Protein AF-A0A1Q5PDJ4-F1 (afdb_monomer_lite)

Secondary structure (DSSP, 8-state):
-PBPPHHHHHHHHHHHHHHT-STTHHHHHHHHTTTS-S-GGG-BHHHHHHHHHHHHHHHHHTT-STHHHHHHHHHHHHHHHHHTTSS-----HHHHHHHHHHHHHHHHHHSSS-S-GGG--TTTHHHHHHHHHHHHHHHHHHHHHHHHHHHHHHTT---------

Organism: NCBI:txid1797110

pLDDT: mean 82.39, std 14.45, range [41.53, 97.94]

Sequence (165 aa):
MKKRTDTQNKKLHLLLNKAGLAAEKPDLVAFYTNGRTSSSRDMYFHEAQKLIVYLESITSNSASTPTDRADTMRKKVIAICYELGWIEPTDSPEERKINMAVIDGFLKKRGYIKKPLNEFTVRELPRLISQFEQILEHSKQTAGSKAVNSLLAELNIPVEPLKRK

Structure (mmCIF, N/CA/C/O backbone):
data_AF-A0A1Q5PDJ4-F1
#
_entry.id   AF-A0A1Q5PDJ4-F1
#
loop_
_atom_site.group_PDB
_atom_site.id
_atom_site.type_symbol
_atom_site.label_atom_id
_atom_site.label_alt_id
_atom_site.label_comp_id
_atom_site.label_asym_id
_atom_site.label_entity_id
_atom_site.label_seq_id
_atom_site.pdbx_PDB_ins_code
_atom_site.Cartn_x
_atom_site.Cartn_y
_atom_site.Cartn_z
_atom_site.occupancy
_atom_site.B_iso_or_equiv
_atom_site.auth_seq_id
_atom_site.auth_comp_id
_atom_site.auth_asym_id
_atom_site.auth_atom_id
_atom_site.pdbx_PDB_model_num
ATOM 1 N N . MET A 1 1 ? 21.200 -5.070 -35.296 1.00 77.25 1 MET A N 1
ATOM 2 C CA . MET A 1 1 ? 20.354 -5.704 -34.252 1.00 77.25 1 MET A CA 1
ATOM 3 C C . MET A 1 1 ? 19.271 -4.734 -33.792 1.00 77.25 1 MET A C 1
ATOM 5 O O . MET A 1 1 ? 19.546 -3.544 -33.687 1.00 77.25 1 MET A O 1
ATOM 9 N N . LYS A 1 2 ? 18.051 -5.222 -33.524 1.00 92.25 2 LYS A N 1
ATOM 10 C CA . LYS A 1 2 ? 16.922 -4.393 -33.062 1.00 92.25 2 LYS A CA 1
ATOM 11 C C . LYS A 1 2 ? 17.237 -3.775 -31.693 1.00 92.25 2 LYS A C 1
ATOM 13 O O . LYS A 1 2 ? 17.578 -4.509 -30.766 1.00 92.25 2 LYS A O 1
ATOM 18 N N . LYS A 1 3 ? 17.132 -2.448 -31.564 1.00 95.56 3 LYS A N 1
ATOM 19 C CA . LYS A 1 3 ? 17.275 -1.729 -30.285 1.00 95.56 3 LYS A CA 1
ATOM 20 C C . LYS A 1 3 ? 16.116 -2.069 -29.339 1.00 95.56 3 LYS A C 1
ATOM 22 O O . LYS A 1 3 ? 15.042 -2.486 -29.775 1.00 95.56 3 LYS A O 1
ATOM 27 N N . ARG A 1 4 ? 16.353 -1.925 -28.037 1.00 95.50 4 ARG A N 1
ATOM 28 C CA . ARG A 1 4 ? 15.331 -2.078 -26.996 1.00 95.50 4 ARG A CA 1
ATOM 29 C C . ARG A 1 4 ? 14.170 -1.090 -27.200 1.00 95.50 4 ARG A C 1
ATOM 31 O O . ARG A 1 4 ? 14.383 0.033 -27.642 1.00 95.50 4 ARG A O 1
ATOM 38 N N . THR A 1 5 ? 12.957 -1.502 -26.840 1.00 97.12 5 THR A N 1
ATOM 39 C CA . THR A 1 5 ? 11.748 -0.653 -26.885 1.00 97.12 5 THR A CA 1
ATOM 40 C C . THR A 1 5 ? 11.555 0.193 -25.620 1.00 97.12 5 THR A C 1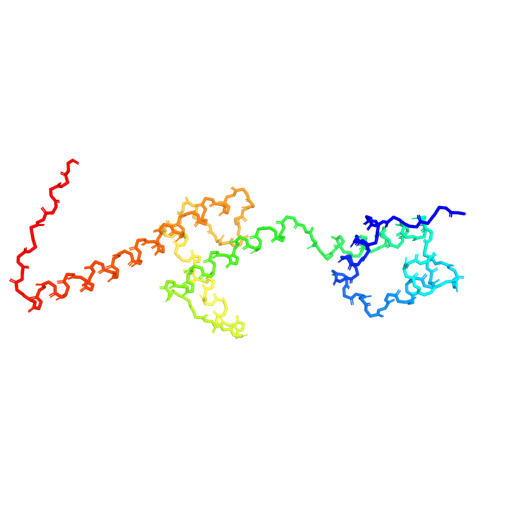
ATOM 42 O O . THR A 1 5 ? 12.065 -0.144 -24.549 1.00 97.12 5 THR A O 1
ATOM 45 N N . ASP A 1 6 ? 10.735 1.243 -25.701 1.00 94.88 6 ASP A N 1
ATOM 46 C CA . ASP A 1 6 ? 10.353 2.049 -24.531 1.00 94.88 6 ASP A CA 1
ATOM 47 C C . ASP A 1 6 ? 9.592 1.242 -23.477 1.00 94.88 6 ASP A C 1
ATOM 49 O O . ASP A 1 6 ? 9.770 1.449 -22.276 1.00 94.88 6 ASP A O 1
ATOM 53 N N . THR A 1 7 ? 8.787 0.269 -23.904 1.00 94.19 7 THR A N 1
ATOM 54 C CA . THR A 1 7 ? 8.096 -0.651 -22.993 1.00 94.19 7 THR A CA 1
ATOM 55 C C . THR A 1 7 ? 9.094 -1.475 -22.183 1.00 94.19 7 THR A C 1
ATOM 57 O O . THR A 1 7 ? 8.977 -1.557 -20.960 1.00 94.19 7 THR A O 1
ATOM 60 N N . GLN A 1 8 ? 10.123 -2.028 -22.836 1.00 95.94 8 GLN A N 1
ATOM 61 C CA . GLN A 1 8 ? 11.208 -2.725 -22.140 1.00 95.94 8 GLN A CA 1
ATOM 62 C C . GLN A 1 8 ? 11.986 -1.779 -21.218 1.00 95.94 8 GLN A C 1
ATOM 64 O O . GLN A 1 8 ? 12.368 -2.187 -20.126 1.00 95.94 8 GLN A O 1
ATOM 69 N N . ASN A 1 9 ? 12.181 -0.512 -21.608 1.00 95.88 9 ASN A N 1
ATOM 70 C CA . ASN A 1 9 ? 12.826 0.485 -20.751 1.00 95.88 9 ASN A CA 1
ATOM 71 C C . ASN A 1 9 ? 12.069 0.720 -19.448 1.00 95.88 9 ASN A C 1
ATOM 73 O O . ASN A 1 9 ? 12.641 0.587 -18.366 1.00 95.88 9 ASN A O 1
ATOM 77 N N . LYS A 1 10 ? 10.775 1.030 -19.557 1.00 95.25 10 LYS A N 1
ATOM 78 C CA . L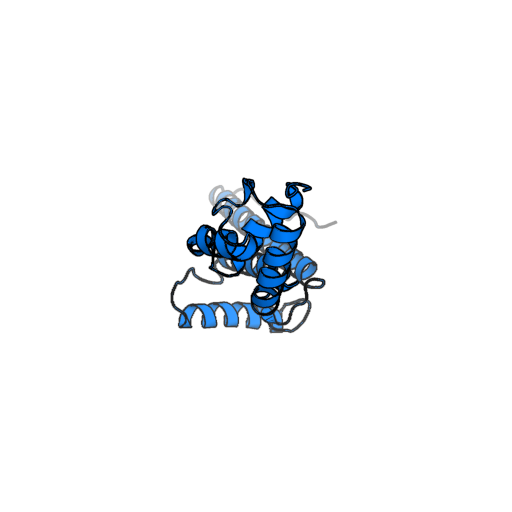YS A 1 10 ? 9.907 1.275 -18.402 1.00 95.25 10 LYS A CA 1
ATOM 79 C C . LYS A 1 10 ? 9.880 0.060 -17.476 1.00 95.25 10 LYS A C 1
ATOM 81 O O . LYS A 1 10 ? 10.056 0.206 -16.269 1.00 95.25 10 LYS A O 1
ATOM 86 N N . LYS A 1 11 ? 9.727 -1.139 -18.046 1.00 94.06 11 LYS A N 1
ATOM 87 C CA . LYS A 1 11 ? 9.682 -2.394 -17.287 1.00 94.06 11 LYS A CA 1
ATOM 88 C C . LYS A 1 11 ? 10.998 -2.685 -16.561 1.00 94.06 11 LYS A C 1
ATOM 90 O O . LYS A 1 11 ? 10.975 -3.014 -15.383 1.00 94.06 11 LYS A O 1
ATOM 95 N N . LEU A 1 12 ? 12.132 -2.506 -17.233 1.00 94.88 12 LEU A N 1
ATOM 96 C CA . LEU A 1 12 ? 13.460 -2.707 -16.653 1.00 94.88 12 LEU A CA 1
ATOM 97 C C . LEU A 1 12 ? 13.697 -1.782 -15.449 1.00 94.88 12 LEU A C 1
ATOM 99 O O . LEU A 1 12 ? 14.093 -2.260 -14.392 1.00 94.88 12 LEU A O 1
ATOM 103 N N . HIS A 1 13 ? 13.391 -0.485 -15.567 1.00 94.12 13 HIS A N 1
ATOM 104 C CA . HIS A 1 13 ? 13.543 0.457 -14.449 1.00 94.12 13 HIS A CA 1
ATOM 105 C C . HIS A 1 13 ? 12.606 0.145 -13.277 1.00 94.12 13 HIS A C 1
ATOM 107 O O . HIS A 1 13 ? 13.029 0.205 -12.124 1.00 94.12 13 HIS A O 1
ATOM 113 N N . LEU A 1 14 ? 11.358 -0.235 -13.562 1.00 92.00 14 LEU A N 1
ATOM 114 C CA . LEU A 1 14 ? 10.412 -0.672 -12.536 1.00 92.00 14 LEU A CA 1
ATOM 115 C C . LEU A 1 14 ? 10.949 -1.881 -11.755 1.00 92.00 14 LEU A C 1
ATOM 117 O O . LEU A 1 14 ? 10.909 -1.884 -10.527 1.00 92.00 14 LEU A O 1
ATOM 121 N N . LEU A 1 15 ? 11.450 -2.898 -12.461 1.00 92.25 15 LEU A N 1
ATOM 122 C CA . LEU A 1 15 ? 11.936 -4.128 -11.841 1.00 92.25 15 LEU A CA 1
ATOM 123 C C . LEU A 1 15 ? 13.254 -3.930 -11.081 1.00 92.25 15 LEU A C 1
ATOM 125 O O . LEU A 1 15 ? 13.421 -4.522 -10.022 1.00 92.25 15 LEU A O 1
ATOM 129 N N . LEU A 1 16 ? 14.154 -3.063 -11.557 1.00 92.62 16 LEU A N 1
ATOM 130 C CA . LEU A 1 16 ? 15.379 -2.712 -10.825 1.00 92.62 16 LEU A CA 1
ATOM 131 C C . LEU A 1 16 ? 15.074 -2.065 -9.473 1.00 92.62 16 LEU A C 1
ATOM 133 O O . LEU A 1 16 ? 15.677 -2.437 -8.471 1.00 92.62 16 LEU A O 1
ATOM 137 N N . ASN A 1 17 ? 14.115 -1.135 -9.438 1.00 89.94 17 ASN A N 1
ATOM 138 C CA . ASN A 1 17 ? 13.680 -0.515 -8.185 1.00 89.94 17 ASN A CA 1
ATOM 139 C C . ASN A 1 17 ? 13.060 -1.552 -7.240 1.00 89.94 17 ASN A C 1
ATOM 141 O O . ASN A 1 17 ? 13.372 -1.565 -6.055 1.00 89.94 17 ASN A O 1
ATOM 145 N N . LYS A 1 18 ? 12.233 -2.459 -7.771 1.00 84.19 18 LYS A N 1
ATOM 146 C CA . LYS A 1 18 ? 11.608 -3.540 -6.990 1.00 84.19 18 LYS A CA 1
ATOM 147 C C . LYS A 1 18 ? 12.610 -4.553 -6.445 1.00 84.19 18 LYS A C 1
ATOM 149 O O . LYS A 1 18 ? 12.410 -5.079 -5.358 1.00 84.19 18 LYS A O 1
ATOM 154 N N . ALA A 1 19 ? 13.679 -4.818 -7.187 1.00 85.25 19 ALA A N 1
ATOM 155 C CA . ALA A 1 19 ? 14.753 -5.707 -6.764 1.00 85.25 19 ALA A CA 1
ATOM 156 C C . ALA A 1 19 ? 15.753 -5.041 -5.800 1.00 85.25 19 ALA A C 1
ATOM 158 O O . ALA A 1 19 ? 16.612 -5.733 -5.269 1.00 85.25 19 ALA A O 1
ATOM 159 N N . GLY A 1 20 ? 15.694 -3.717 -5.604 1.00 86.06 20 GLY A N 1
ATOM 160 C CA . GLY A 1 20 ? 16.716 -2.976 -4.855 1.00 86.06 20 GLY A CA 1
ATOM 161 C C . GLY A 1 20 ? 18.054 -2.823 -5.596 1.00 86.06 20 GLY A C 1
ATOM 162 O O . GLY A 1 20 ? 19.026 -2.374 -5.006 1.00 86.06 20 GLY A O 1
ATOM 163 N N . LEU A 1 21 ? 18.107 -3.141 -6.896 1.00 90.81 21 LEU A N 1
ATOM 164 C CA . LEU A 1 21 ? 19.337 -3.188 -7.707 1.00 90.81 21 LEU A CA 1
ATOM 165 C C . LEU A 1 21 ? 19.519 -1.949 -8.600 1.00 90.81 21 LEU A C 1
ATOM 167 O O . LEU A 1 21 ? 20.220 -1.984 -9.611 1.00 90.81 21 LEU A O 1
ATOM 171 N N . ALA A 1 22 ? 18.863 -0.833 -8.274 1.00 89.50 22 ALA A N 1
ATOM 172 C CA . ALA A 1 22 ? 18.925 0.380 -9.091 1.00 89.50 22 ALA A CA 1
ATOM 173 C C . ALA A 1 22 ? 20.356 0.943 -9.215 1.00 89.50 22 ALA A C 1
ATOM 175 O O . ALA A 1 22 ? 20.716 1.448 -10.283 1.00 89.50 22 ALA A O 1
ATOM 176 N N . ALA A 1 23 ? 21.163 0.820 -8.155 1.00 91.31 23 ALA A N 1
ATOM 177 C CA . ALA A 1 23 ? 22.564 1.241 -8.132 1.00 91.31 23 ALA A CA 1
ATOM 178 C C . ALA A 1 23 ? 23.462 0.348 -9.009 1.00 91.31 23 ALA A C 1
ATOM 180 O O . ALA A 1 23 ? 24.310 0.859 -9.732 1.00 91.31 23 ALA A O 1
ATOM 181 N N . GLU A 1 24 ? 23.202 -0.962 -9.032 1.00 92.50 24 GLU A N 1
ATOM 182 C CA . GLU A 1 24 ? 23.963 -1.978 -9.785 1.00 92.50 24 GLU A CA 1
ATOM 183 C C . GLU A 1 24 ? 23.566 -2.063 -11.270 1.00 92.50 24 GLU A C 1
ATOM 185 O O . GLU A 1 24 ? 24.068 -2.890 -12.035 1.00 92.50 24 GLU A O 1
ATOM 190 N N . LYS A 1 25 ? 22.649 -1.196 -11.723 1.00 95.56 25 LYS A N 1
ATOM 191 C CA . LYS A 1 25 ? 22.184 -1.155 -13.116 1.00 95.56 25 LYS A CA 1
ATOM 192 C C . LYS A 1 25 ? 23.336 -1.139 -14.135 1.00 95.56 25 LYS A C 1
ATOM 194 O O . LYS A 1 25 ? 23.227 -1.898 -15.098 1.00 95.56 25 LYS A O 1
ATOM 199 N N . PRO A 1 26 ? 24.379 -0.288 -14.018 1.00 96.31 26 PRO A N 1
ATOM 200 C CA . PRO A 1 26 ? 25.446 -0.237 -15.018 1.00 96.31 26 PRO A CA 1
ATOM 201 C C . PRO A 1 26 ? 26.156 -1.584 -15.194 1.00 96.31 26 PRO A C 1
ATOM 203 O O . PRO A 1 26 ? 26.395 -1.993 -16.331 1.00 96.31 26 PRO A O 1
ATOM 206 N N . ASP A 1 27 ? 26.400 -2.294 -14.093 1.00 96.19 27 ASP A N 1
ATOM 207 C CA . ASP A 1 27 ? 27.100 -3.580 -14.076 1.00 96.19 27 ASP A CA 1
ATOM 208 C C . ASP A 1 27 ? 26.235 -4.694 -14.666 1.00 96.19 27 ASP A C 1
ATOM 210 O O . ASP A 1 27 ? 26.688 -5.470 -15.508 1.00 96.19 27 ASP A O 1
ATOM 214 N N . LEU A 1 28 ? 24.944 -4.715 -14.321 1.00 95.62 28 LEU A N 1
ATOM 215 C CA . LEU A 1 28 ? 23.978 -5.631 -14.929 1.00 95.62 28 LEU A CA 1
ATOM 216 C C . LEU A 1 28 ? 23.862 -5.395 -16.440 1.00 95.62 28 LEU A C 1
ATOM 218 O O . LEU A 1 28 ? 23.844 -6.341 -17.225 1.00 95.62 28 LEU A O 1
ATOM 222 N N . VAL A 1 29 ? 23.805 -4.137 -16.882 1.00 97.38 29 VAL A N 1
ATOM 223 C CA . VAL A 1 29 ? 23.754 -3.823 -18.316 1.00 97.38 29 VAL A CA 1
ATOM 224 C C . VAL A 1 29 ? 25.043 -4.267 -19.012 1.00 97.38 29 VAL A C 1
ATOM 226 O O . VAL A 1 29 ? 24.965 -4.897 -20.069 1.00 97.38 29 VAL A O 1
ATOM 229 N N . ALA A 1 30 ? 26.211 -4.023 -18.417 1.00 97.31 30 ALA A N 1
ATOM 230 C CA . ALA A 1 30 ? 27.476 -4.511 -18.955 1.00 97.31 30 ALA A CA 1
ATOM 231 C C . ALA A 1 30 ? 27.470 -6.041 -19.083 1.00 97.31 30 ALA A C 1
ATOM 233 O O . ALA A 1 30 ? 27.761 -6.559 -20.159 1.00 97.31 30 ALA A O 1
ATOM 234 N N . PHE A 1 31 ? 27.026 -6.766 -18.056 1.00 96.94 31 PHE A N 1
ATOM 235 C CA . PHE A 1 31 ? 26.929 -8.226 -18.082 1.00 96.94 31 PHE A CA 1
ATOM 236 C C . PHE A 1 31 ? 26.029 -8.740 -19.218 1.00 96.94 31 PHE A C 1
ATOM 238 O O . PHE A 1 31 ? 26.460 -9.532 -20.055 1.00 96.94 31 PHE A O 1
ATOM 245 N N . TYR A 1 32 ? 24.795 -8.236 -19.322 1.00 95.88 32 TYR A N 1
ATOM 246 C CA . TYR A 1 32 ? 23.830 -8.698 -20.332 1.00 95.88 32 TYR A CA 1
ATOM 247 C C . TYR A 1 32 ? 24.124 -8.212 -21.759 1.00 95.88 32 TYR A C 1
ATOM 249 O O . TYR A 1 32 ? 23.494 -8.696 -22.703 1.00 95.88 32 TYR A O 1
ATOM 257 N N . THR A 1 33 ? 25.067 -7.281 -21.929 1.00 96.69 33 THR A N 1
ATOM 258 C CA . THR A 1 33 ? 25.564 -6.829 -23.239 1.00 96.69 33 THR A CA 1
ATOM 259 C C . THR A 1 33 ? 26.980 -7.318 -23.553 1.00 96.69 33 THR A C 1
ATOM 261 O O . THR A 1 33 ? 27.573 -6.867 -24.533 1.00 96.69 33 THR A O 1
ATOM 264 N N . ASN A 1 34 ? 27.529 -8.241 -22.750 1.00 94.44 34 ASN A N 1
ATOM 265 C CA . ASN A 1 34 ? 28.903 -8.745 -22.873 1.00 94.44 34 ASN A CA 1
ATOM 266 C C . ASN A 1 34 ? 29.957 -7.618 -22.895 1.00 94.44 34 ASN A C 1
ATOM 268 O O . ASN A 1 34 ? 30.868 -7.613 -23.719 1.00 94.44 34 ASN A O 1
ATOM 272 N N . GLY A 1 35 ? 29.793 -6.618 -22.031 1.00 94.06 35 GLY A N 1
ATOM 273 C CA . GLY A 1 35 ? 30.698 -5.477 -21.883 1.00 94.06 35 GLY A CA 1
ATOM 274 C C . GLY A 1 35 ? 30.533 -4.375 -22.932 1.00 94.06 35 GLY A C 1
ATOM 275 O O . GLY A 1 35 ? 31.219 -3.360 -22.857 1.00 94.06 35 GLY A O 1
ATOM 276 N N . ARG A 1 36 ? 29.615 -4.519 -23.898 1.00 96.12 36 ARG A N 1
ATOM 277 C CA . ARG A 1 36 ? 29.441 -3.550 -24.994 1.00 96.12 36 ARG A CA 1
ATOM 278 C C . ARG A 1 36 ? 28.965 -2.173 -24.520 1.00 96.12 36 ARG A C 1
ATOM 280 O O . ARG A 1 36 ? 29.271 -1.168 -25.156 1.00 96.12 36 ARG A O 1
ATOM 287 N N . THR A 1 37 ? 28.149 -2.109 -23.469 1.00 95.69 37 THR A N 1
ATOM 288 C CA . THR A 1 37 ? 27.649 -0.846 -22.906 1.00 95.69 37 THR A CA 1
ATOM 289 C C . THR A 1 37 ? 27.249 -1.018 -21.444 1.00 95.69 37 THR A C 1
ATOM 291 O O . THR A 1 37 ? 26.857 -2.102 -21.035 1.00 95.69 37 THR A O 1
ATOM 294 N N . SER A 1 38 ? 27.289 0.062 -20.667 1.00 94.94 38 SER A N 1
ATOM 295 C CA . SER A 1 38 ? 26.724 0.155 -19.310 1.00 94.94 38 SER A CA 1
ATOM 296 C C . SER A 1 38 ? 25.408 0.951 -19.272 1.00 94.94 38 SER A C 1
ATOM 298 O O . SER A 1 38 ? 24.783 1.129 -18.223 1.00 94.94 38 SER A O 1
ATOM 300 N N . SER A 1 39 ? 24.950 1.440 -20.430 1.00 95.56 39 SER A N 1
ATOM 301 C CA . SER A 1 39 ? 23.735 2.239 -20.563 1.00 95.56 39 SER A CA 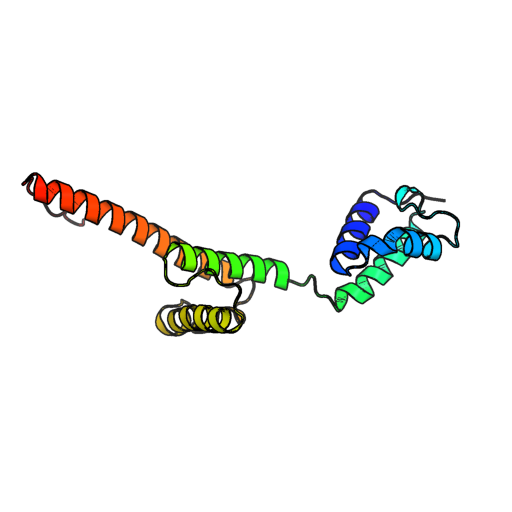1
ATOM 302 C C . SER A 1 39 ? 22.586 1.404 -21.112 1.00 95.56 39 SER A C 1
ATOM 304 O O . SER A 1 39 ? 22.645 0.865 -22.219 1.00 95.56 39 SER A O 1
ATOM 306 N N . SER A 1 40 ? 21.474 1.351 -20.373 1.00 93.81 40 SER A N 1
ATOM 307 C CA . SER A 1 40 ? 20.271 0.622 -20.801 1.00 93.81 40 SER A CA 1
ATOM 308 C C . SER A 1 40 ? 19.680 1.162 -22.114 1.00 93.81 40 SER A C 1
ATOM 310 O O . SER A 1 40 ? 18.984 0.436 -22.827 1.00 93.81 40 SER A O 1
ATOM 312 N N . ARG A 1 41 ? 19.989 2.420 -22.473 1.00 94.62 41 ARG A N 1
ATOM 313 C CA . ARG A 1 41 ? 19.608 3.056 -23.745 1.00 94.62 41 ARG A CA 1
ATOM 314 C C . ARG A 1 41 ? 20.230 2.357 -24.954 1.00 94.62 41 ARG A C 1
ATOM 316 O O . ARG A 1 41 ? 19.608 2.312 -26.014 1.00 94.62 41 ARG A O 1
ATOM 323 N N . ASP A 1 42 ? 21.419 1.785 -24.790 1.00 96.00 42 ASP A N 1
ATOM 324 C CA . ASP A 1 42 ? 22.185 1.198 -25.887 1.00 96.00 42 ASP A CA 1
ATOM 325 C C . ASP A 1 42 ? 22.030 -0.311 -26.030 1.00 96.00 42 ASP A C 1
ATOM 327 O O . ASP A 1 42 ? 22.614 -0.900 -26.947 1.00 96.00 42 ASP A O 1
ATOM 331 N N . MET A 1 43 ? 21.193 -0.924 -25.193 1.00 97.31 43 MET A N 1
ATOM 332 C CA . MET A 1 43 ? 20.848 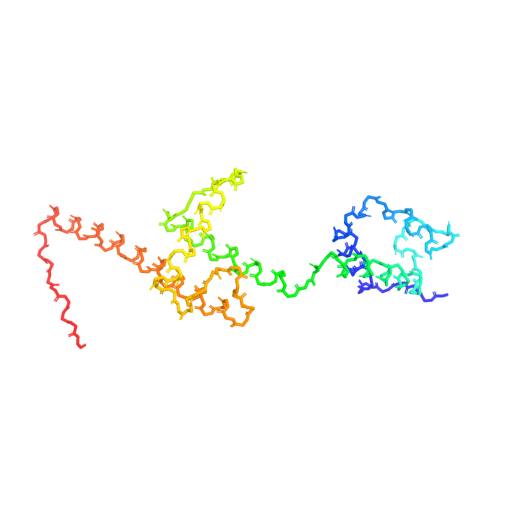-2.338 -25.269 1.00 97.31 43 MET A CA 1
ATOM 333 C C . MET A 1 43 ? 20.041 -2.676 -26.528 1.00 97.31 43 MET A C 1
ATOM 335 O O . MET A 1 43 ? 19.185 -1.918 -27.005 1.00 97.31 43 MET A O 1
ATOM 339 N N . TYR A 1 44 ? 20.277 -3.874 -27.039 1.00 97.94 44 TYR A N 1
ATOM 340 C CA . TYR A 1 44 ? 19.425 -4.530 -28.011 1.00 97.94 44 TYR A CA 1
ATOM 341 C C . TYR A 1 44 ? 18.218 -5.174 -27.329 1.00 97.94 44 TYR A C 1
ATOM 343 O O . TYR A 1 44 ? 18.215 -5.468 -26.134 1.00 97.94 44 TYR A O 1
ATOM 351 N N . PHE A 1 45 ? 17.176 -5.419 -28.120 1.00 97.31 45 PHE A N 1
ATOM 352 C CA . PHE A 1 45 ? 15.910 -5.978 -27.658 1.00 97.31 45 PHE A CA 1
ATOM 353 C C . PHE A 1 45 ? 16.092 -7.276 -26.860 1.00 97.31 45 PHE A C 1
ATOM 355 O O . PHE A 1 45 ? 15.483 -7.439 -25.808 1.00 97.31 45 PHE A O 1
ATOM 362 N N . HIS A 1 46 ? 16.936 -8.188 -27.349 1.00 96.44 46 HIS A N 1
ATOM 363 C CA . HIS A 1 46 ? 17.153 -9.495 -26.732 1.00 96.44 46 HIS A CA 1
ATOM 364 C C . HIS A 1 46 ? 17.974 -9.407 -25.433 1.00 96.44 46 HIS A C 1
ATOM 366 O O . HIS A 1 46 ? 17.672 -10.119 -24.482 1.00 96.44 46 HIS A O 1
ATOM 372 N N . GLU A 1 47 ? 18.963 -8.511 -25.362 1.00 97.44 47 GLU A N 1
ATOM 373 C CA . GLU A 1 47 ? 19.756 -8.257 -24.148 1.00 97.44 47 GLU A CA 1
ATOM 374 C C . GLU A 1 47 ? 18.856 -7.698 -23.039 1.00 97.44 47 GLU A C 1
ATOM 376 O O . GLU A 1 47 ? 18.845 -8.197 -21.916 1.00 97.44 47 GLU A O 1
ATOM 381 N N . ALA A 1 48 ? 18.026 -6.706 -23.382 1.00 96.69 48 ALA A N 1
ATOM 382 C CA . ALA A 1 48 ? 17.064 -6.129 -22.452 1.00 96.69 48 ALA A CA 1
ATOM 383 C C . ALA A 1 48 ? 16.014 -7.153 -22.003 1.00 96.69 48 ALA A C 1
ATOM 385 O O . ALA A 1 48 ? 15.633 -7.160 -20.836 1.00 96.69 48 ALA A O 1
ATOM 386 N N . GLN A 1 49 ? 15.569 -8.035 -22.904 1.00 96.62 49 GLN A N 1
ATOM 387 C CA . GLN A 1 49 ? 14.632 -9.104 -22.567 1.00 96.62 49 GLN A CA 1
ATOM 388 C C . GLN A 1 49 ? 15.236 -10.102 -21.571 1.00 96.62 49 GLN A C 1
ATOM 390 O O . GLN A 1 49 ? 14.558 -10.471 -20.618 1.00 96.62 49 GLN A O 1
ATOM 395 N N . LYS A 1 50 ? 16.500 -10.507 -21.751 1.00 96.62 50 LYS A N 1
ATOM 396 C CA . LYS A 1 50 ? 17.201 -11.404 -20.814 1.00 96.62 50 LYS A CA 1
ATOM 397 C C . LYS A 1 50 ? 17.312 -10.789 -19.419 1.00 96.62 50 LYS A C 1
ATOM 399 O O . LYS A 1 50 ? 16.972 -11.446 -18.440 1.00 96.62 50 LYS A O 1
ATOM 404 N N . LEU A 1 51 ? 17.710 -9.517 -19.342 1.00 96.38 51 LEU A N 1
ATOM 405 C CA . LEU A 1 51 ? 17.777 -8.798 -18.071 1.00 96.38 51 LEU A CA 1
ATOM 406 C C . LEU A 1 51 ? 16.389 -8.665 -17.425 1.00 96.38 51 LEU A C 1
ATOM 408 O O . LEU A 1 51 ? 16.260 -8.882 -16.228 1.00 96.38 51 LEU A O 1
ATOM 412 N N . ILE A 1 52 ? 15.336 -8.377 -18.198 1.00 95.56 52 ILE A N 1
ATOM 413 C CA . ILE A 1 52 ? 13.958 -8.351 -17.679 1.00 95.56 52 ILE A CA 1
ATOM 414 C C . ILE A 1 52 ? 13.568 -9.707 -17.089 1.00 95.56 52 ILE A C 1
ATOM 416 O O . ILE A 1 52 ? 13.071 -9.725 -15.974 1.00 95.56 52 ILE A O 1
ATOM 420 N N . VAL A 1 53 ? 13.824 -10.819 -17.783 1.00 93.12 53 VAL A N 1
ATOM 421 C CA . VAL A 1 53 ? 13.491 -12.168 -17.284 1.00 93.12 53 VAL A CA 1
ATOM 422 C C . VAL A 1 53 ? 14.237 -12.485 -15.985 1.00 93.12 53 VAL A C 1
ATOM 424 O O . VAL A 1 53 ? 13.647 -13.015 -15.047 1.00 93.12 53 VAL A O 1
ATOM 427 N N . TYR A 1 54 ? 15.514 -12.110 -15.889 1.00 92.50 54 TYR A N 1
ATOM 428 C CA . TYR A 1 54 ? 16.279 -12.245 -14.650 1.00 92.50 54 TYR A CA 1
ATOM 429 C C . TYR A 1 54 ? 15.686 -11.405 -13.516 1.00 92.50 54 TYR A C 1
ATOM 431 O O . TYR A 1 54 ? 15.421 -11.929 -12.434 1.00 92.50 54 TYR A O 1
ATOM 439 N N . LEU A 1 55 ? 15.410 -10.124 -13.777 1.00 92.12 55 LEU A N 1
ATOM 440 C CA . LEU A 1 55 ? 14.805 -9.237 -12.789 1.00 92.12 55 LEU A CA 1
ATOM 441 C C . LEU A 1 55 ? 13.412 -9.730 -12.377 1.00 92.12 55 LEU A C 1
ATOM 443 O O . LEU A 1 55 ? 13.050 -9.646 -11.210 1.00 92.12 55 LEU A O 1
ATOM 447 N N . GLU A 1 56 ? 12.637 -10.293 -13.301 1.00 89.12 56 GLU A N 1
ATOM 448 C CA . GLU A 1 56 ? 11.374 -10.962 -12.998 1.00 89.12 56 GLU A CA 1
ATOM 449 C C . GLU A 1 56 ? 11.591 -12.182 -12.113 1.00 89.12 56 GLU A C 1
ATOM 451 O O . GLU A 1 56 ? 10.843 -12.343 -11.165 1.00 89.12 56 GLU A O 1
ATOM 456 N N . SER A 1 57 ? 12.614 -13.008 -12.335 1.00 85.25 57 SER A N 1
ATOM 457 C CA . SER A 1 57 ? 12.857 -14.190 -11.493 1.00 85.25 57 SER A CA 1
ATOM 458 C C . SER A 1 57 ? 13.161 -13.832 -10.031 1.00 85.25 57 SER A C 1
ATOM 460 O O . SER A 1 57 ? 12.648 -14.475 -9.117 1.00 85.25 57 SER A O 1
ATOM 462 N N . ILE A 1 58 ? 13.906 -12.747 -9.794 1.00 83.31 58 ILE A N 1
ATOM 463 C CA . ILE A 1 58 ? 14.236 -12.281 -8.438 1.00 83.31 58 ILE A CA 1
ATOM 464 C C . ILE A 1 58 ? 13.095 -11.462 -7.814 1.00 83.31 58 ILE A C 1
ATOM 466 O O . ILE A 1 58 ? 12.849 -11.549 -6.614 1.00 83.31 58 ILE A O 1
ATOM 470 N N . THR A 1 59 ? 12.333 -10.714 -8.620 1.00 75.94 59 THR A N 1
ATOM 471 C CA . THR A 1 59 ? 11.164 -9.944 -8.145 1.00 75.94 59 THR A CA 1
ATOM 472 C C . THR A 1 59 ? 9.883 -10.770 -8.077 1.00 75.94 59 THR A C 1
ATOM 474 O O . THR A 1 59 ? 8.942 -10.380 -7.402 1.00 75.94 59 THR A O 1
ATOM 477 N N . SER A 1 60 ? 9.822 -11.943 -8.702 1.00 62.28 60 SER A N 1
ATOM 478 C CA . SER A 1 60 ? 8.705 -12.880 -8.521 1.00 62.28 60 SER A CA 1
ATOM 479 C C . SER A 1 60 ? 8.718 -13.476 -7.115 1.00 62.28 60 SER A C 1
ATOM 481 O O . SER A 1 60 ? 7.658 -13.754 -6.563 1.00 62.28 60 SER A O 1
ATOM 483 N N . ASN A 1 61 ? 9.903 -13.570 -6.501 1.00 49.91 61 ASN A N 1
ATOM 484 C CA . ASN A 1 61 ? 10.059 -13.848 -5.073 1.00 49.91 61 ASN A CA 1
ATOM 485 C C . ASN A 1 61 ? 9.890 -12.580 -4.208 1.00 49.91 61 ASN A C 1
ATOM 487 O O . ASN A 1 61 ? 9.458 -12.675 -3.064 1.00 49.91 61 ASN A O 1
ATOM 491 N N . SER A 1 62 ? 10.154 -11.392 -4.768 1.00 44.22 62 SER A N 1
ATOM 492 C CA . SER A 1 62 ? 9.914 -10.073 -4.152 1.00 44.22 62 SER A CA 1
ATOM 493 C C . SER A 1 62 ? 8.615 -9.443 -4.686 1.00 44.22 62 SER A C 1
ATOM 495 O O . SER A 1 62 ? 8.589 -8.450 -5.416 1.00 44.22 62 SER A O 1
ATOM 497 N N . ALA A 1 63 ? 7.522 -10.144 -4.396 1.00 42.78 63 ALA A N 1
ATOM 498 C CA . ALA A 1 63 ? 6.171 -9.972 -4.907 1.00 42.78 63 ALA A CA 1
ATOM 499 C C . ALA A 1 63 ? 5.714 -8.522 -5.176 1.00 42.78 63 ALA A C 1
ATOM 501 O O . ALA A 1 63 ? 5.269 -7.802 -4.287 1.00 42.78 63 ALA A O 1
ATOM 502 N N . SER A 1 64 ? 5.638 -8.167 -6.457 1.00 42.28 64 SER A N 1
ATOM 503 C CA . SER A 1 64 ? 4.612 -7.241 -6.959 1.00 42.28 64 SER A CA 1
ATOM 504 C C . SER A 1 64 ? 3.380 -8.028 -7.376 1.00 42.28 64 SER A C 1
ATOM 506 O O . SER A 1 64 ? 3.057 -8.146 -8.559 1.00 42.28 64 SER A O 1
ATOM 508 N N . THR A 1 65 ? 2.749 -8.673 -6.405 1.00 43.31 65 THR A N 1
ATOM 509 C CA . THR A 1 65 ? 1.530 -9.448 -6.617 1.00 43.31 65 THR A CA 1
ATOM 510 C C . THR A 1 65 ? 0.308 -8.531 -6.439 1.00 43.31 65 THR A C 1
ATOM 512 O O . THR A 1 65 ? 0.444 -7.353 -6.100 1.00 43.31 65 THR A O 1
ATOM 515 N N . PRO A 1 66 ? -0.927 -9.024 -6.646 1.00 46.22 66 PRO A N 1
ATOM 516 C CA . PRO A 1 66 ? -2.171 -8.431 -6.132 1.00 46.22 66 PRO A CA 1
ATOM 517 C C . PRO A 1 66 ? -2.123 -7.857 -4.694 1.00 46.22 66 PRO A C 1
ATOM 519 O O . PRO A 1 66 ? -3.044 -7.131 -4.308 1.00 46.22 66 PRO A O 1
ATOM 522 N N . THR A 1 67 ? -1.066 -8.133 -3.921 1.00 50.56 67 THR A N 1
ATOM 523 C CA . THR A 1 67 ? -0.711 -7.435 -2.685 1.00 50.56 67 THR A CA 1
ATOM 524 C C . THR A 1 67 ? -0.570 -5.929 -2.857 1.00 50.56 67 THR A C 1
ATOM 526 O O . THR A 1 67 ? -1.093 -5.251 -1.995 1.00 50.56 67 THR A O 1
ATOM 529 N N . ASP A 1 68 ? -0.006 -5.372 -3.937 1.00 63.03 68 ASP A N 1
ATOM 530 C CA . ASP A 1 68 ? 0.177 -3.905 -4.057 1.00 63.03 68 ASP A CA 1
ATOM 531 C C . ASP A 1 68 ? -1.164 -3.157 -4.040 1.00 63.03 68 ASP A C 1
ATOM 533 O O . ASP A 1 68 ? -1.350 -2.146 -3.356 1.00 63.03 68 ASP A O 1
ATOM 537 N N . ARG A 1 69 ? -2.153 -3.682 -4.774 1.00 71.56 69 ARG A N 1
ATOM 538 C CA . ARG A 1 69 ? -3.485 -3.074 -4.848 1.00 71.56 69 ARG A CA 1
ATOM 539 C C . ARG A 1 69 ? -4.283 -3.318 -3.564 1.00 71.56 69 ARG A C 1
ATOM 541 O O . ARG A 1 69 ? -4.975 -2.411 -3.106 1.00 71.56 69 ARG A O 1
ATOM 548 N N . ALA A 1 70 ? -4.190 -4.518 -2.984 1.00 76.69 70 ALA A N 1
ATOM 549 C CA . ALA A 1 70 ? -4.798 -4.807 -1.684 1.00 76.69 70 ALA A CA 1
ATOM 550 C C . ALA A 1 70 ? -4.184 -3.947 -0.572 1.00 76.69 70 ALA A C 1
ATOM 552 O O . ALA A 1 70 ? -4.905 -3.392 0.245 1.00 76.69 70 ALA A O 1
ATOM 553 N N . ASP A 1 71 ? -2.866 -3.795 -0.569 1.00 81.44 71 ASP A N 1
ATOM 554 C CA . ASP A 1 71 ? -2.105 -3.026 0.406 1.00 81.44 71 ASP A CA 1
ATOM 555 C C . ASP A 1 71 ? -2.416 -1.535 0.294 1.00 81.44 71 ASP A C 1
ATOM 557 O O . ASP A 1 71 ? -2.735 -0.901 1.294 1.00 81.44 71 ASP A O 1
ATOM 561 N N . THR A 1 72 ? -2.483 -0.995 -0.927 1.00 84.38 72 THR A N 1
ATOM 562 C CA . THR A 1 72 ? -2.958 0.380 -1.165 1.00 84.38 72 THR A CA 1
ATOM 563 C C . THR A 1 72 ? -4.360 0.594 -0.585 1.00 84.38 72 THR A C 1
ATOM 565 O O . THR A 1 72 ? -4.636 1.606 0.059 1.00 84.38 72 THR A O 1
ATOM 568 N N . MET A 1 73 ? -5.256 -0.378 -0.769 1.00 87.56 73 MET A N 1
ATOM 569 C CA . MET A 1 73 ? -6.612 -0.314 -0.227 1.00 87.56 73 MET A CA 1
ATOM 570 C C . MET A 1 73 ? -6.653 -0.436 1.305 1.00 87.56 73 MET A C 1
ATOM 572 O O . MET A 1 73 ? -7.385 0.313 1.949 1.00 87.56 73 MET A O 1
ATOM 576 N N . ARG A 1 74 ? -5.847 -1.318 1.909 1.00 89.75 74 ARG A N 1
ATOM 577 C CA . ARG A 1 74 ? -5.719 -1.421 3.374 1.00 89.75 74 ARG A CA 1
ATOM 578 C C . ARG A 1 74 ? -5.138 -0.143 3.971 1.00 89.75 74 ARG A C 1
ATOM 580 O O . ARG A 1 74 ? -5.675 0.356 4.953 1.00 89.75 74 ARG A O 1
ATOM 587 N N . LYS A 1 75 ? -4.118 0.441 3.335 1.00 88.88 75 LYS A N 1
ATOM 588 C CA . LYS A 1 75 ? -3.547 1.746 3.705 1.00 88.88 75 LYS A CA 1
ATOM 589 C C . LYS A 1 75 ? -4.597 2.851 3.687 1.00 88.88 75 LYS A C 1
ATOM 591 O O . LYS A 1 75 ? -4.622 3.661 4.604 1.00 88.88 75 LYS A O 1
ATOM 596 N N . LYS A 1 76 ? -5.509 2.849 2.709 1.00 91.56 76 LYS A N 1
ATOM 597 C CA . LYS A 1 76 ? -6.632 3.798 2.681 1.00 91.56 76 LYS A CA 1
ATOM 598 C C . LYS A 1 76 ? -7.573 3.623 3.878 1.00 91.56 76 LYS A C 1
ATOM 600 O O . LYS A 1 76 ? -7.960 4.617 4.479 1.00 91.56 76 LYS A O 1
ATOM 605 N N . VAL A 1 77 ? -7.906 2.387 4.262 1.00 90.88 77 VAL A N 1
ATOM 606 C CA . VAL A 1 77 ? -8.708 2.126 5.476 1.00 90.88 77 VAL A CA 1
ATOM 607 C C . VAL A 1 77 ? -7.994 2.653 6.724 1.00 90.88 77 VAL A C 1
ATOM 609 O O . VAL A 1 77 ? -8.606 3.354 7.521 1.00 90.88 77 VAL A O 1
ATOM 612 N N . ILE A 1 78 ? -6.693 2.379 6.861 1.00 90.12 78 ILE A N 1
ATOM 613 C CA . ILE A 1 78 ? -5.872 2.872 7.978 1.00 90.12 78 ILE A CA 1
ATOM 614 C C . ILE A 1 78 ? -5.865 4.408 8.010 1.00 90.12 78 ILE A C 1
ATOM 616 O O . ILE A 1 78 ? -6.068 4.991 9.070 1.00 90.12 78 ILE A O 1
ATOM 620 N N . ALA A 1 79 ? -5.710 5.068 6.860 1.00 88.75 79 ALA A N 1
ATOM 621 C CA . ALA A 1 79 ? -5.758 6.527 6.767 1.00 88.75 79 ALA A CA 1
ATOM 622 C C . ALA A 1 79 ? -7.115 7.100 7.214 1.00 88.75 79 ALA A C 1
ATOM 624 O O . ALA A 1 79 ? -7.151 8.095 7.931 1.00 88.75 79 ALA A O 1
ATOM 625 N N . ILE A 1 80 ? -8.230 6.445 6.873 1.00 88.62 80 ILE A N 1
ATOM 626 C CA . ILE A 1 80 ? -9.556 6.863 7.353 1.00 88.62 80 ILE A CA 1
ATOM 627 C C . ILE A 1 80 ? -9.674 6.681 8.874 1.00 88.62 80 ILE A C 1
ATOM 629 O O . ILE A 1 80 ? -10.190 7.563 9.555 1.00 88.62 80 ILE A O 1
ATOM 633 N N . CYS A 1 81 ? -9.177 5.572 9.433 1.00 86.88 81 CYS A N 1
ATOM 634 C CA . CYS A 1 81 ? -9.143 5.372 10.888 1.00 86.88 81 CYS A CA 1
ATOM 635 C C . CYS A 1 81 ? -8.320 6.454 11.599 1.00 86.88 81 CYS A C 1
ATOM 637 O O . CYS A 1 81 ? -8.682 6.873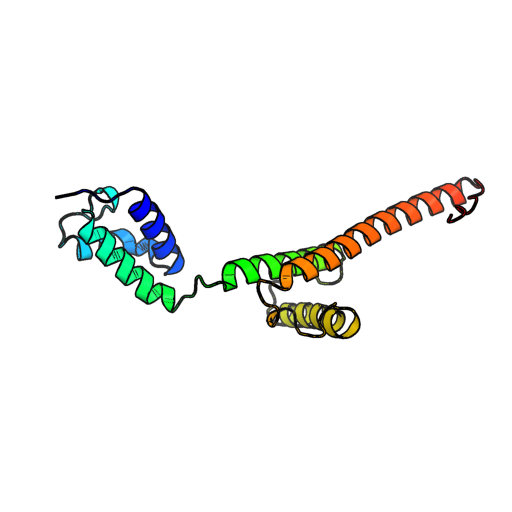 12.697 1.00 86.88 81 CYS A O 1
ATOM 639 N N . TYR A 1 82 ? -7.237 6.905 10.966 1.00 87.56 82 TYR A N 1
ATOM 640 C CA . TYR A 1 82 ? -6.429 8.017 11.446 1.00 87.56 82 TYR A CA 1
ATOM 641 C C . TYR A 1 82 ? -7.208 9.341 11.413 1.00 87.56 82 TYR A C 1
ATOM 643 O O . TYR A 1 82 ? -7.274 10.030 12.425 1.00 87.56 82 TYR A O 1
ATOM 651 N N . GLU A 1 83 ? -7.891 9.661 10.305 1.00 85.31 83 GLU A N 1
ATOM 652 C CA . GLU A 1 83 ? -8.763 10.849 10.219 1.00 85.31 83 GLU A CA 1
ATOM 653 C C . GLU A 1 83 ? -9.903 10.835 11.250 1.00 85.31 83 GLU A C 1
ATOM 655 O O . GLU A 1 83 ? -10.331 11.885 11.725 1.00 85.31 83 GLU A O 1
ATOM 660 N N . LEU A 1 84 ? -10.399 9.649 11.604 1.00 81.06 84 LEU A N 1
ATOM 661 C CA . LEU A 1 84 ? -11.412 9.461 12.643 1.00 81.06 84 LEU A CA 1
ATOM 662 C C . LEU A 1 84 ? -10.856 9.562 14.073 1.00 81.06 84 LEU A C 1
ATOM 664 O O . LEU A 1 84 ? -11.643 9.536 15.020 1.00 81.06 84 LEU A O 1
ATOM 668 N N . GLY A 1 85 ? -9.532 9.640 14.243 1.00 83.19 85 GLY A N 1
ATOM 669 C CA . GLY A 1 85 ? -8.868 9.654 15.548 1.00 83.19 85 GLY A CA 1
ATOM 670 C C . GLY A 1 85 ? -8.933 8.318 16.293 1.00 83.19 85 GLY A C 1
ATOM 671 O O . GLY A 1 85 ? -8.872 8.294 17.517 1.00 83.19 85 GLY A O 1
ATOM 672 N N . TRP A 1 86 ? -9.119 7.197 15.587 1.00 83.06 86 TRP A N 1
ATOM 673 C CA . TRP A 1 86 ? -9.174 5.864 16.211 1.00 83.06 86 TRP A CA 1
ATOM 674 C C . TRP A 1 86 ? -7.791 5.277 16.481 1.00 83.06 86 TRP A C 1
ATOM 676 O O . TRP A 1 86 ? -7.655 4.376 17.306 1.00 83.06 86 TRP A O 1
ATOM 686 N N . ILE A 1 87 ? -6.796 5.739 15.729 1.00 86.88 87 ILE A N 1
ATOM 687 C CA . ILE A 1 87 ? -5.411 5.284 15.782 1.00 86.88 87 ILE A CA 1
ATOM 688 C C . ILE A 1 87 ? -4.481 6.489 15.656 1.00 86.88 87 ILE A C 1
ATOM 690 O O . ILE A 1 87 ? -4.843 7.487 15.032 1.00 86.88 87 ILE A O 1
ATOM 694 N N . GLU A 1 88 ? -3.272 6.365 16.192 1.00 83.56 88 GLU A N 1
ATOM 695 C CA . GLU A 1 88 ? -2.264 7.428 16.176 1.00 83.56 88 GLU A CA 1
ATOM 696 C C . GLU A 1 88 ? -1.121 7.121 15.197 1.00 83.56 88 GLU A C 1
ATOM 698 O O . GLU A 1 88 ? -0.860 5.950 14.887 1.00 83.56 88 GLU A O 1
ATOM 703 N N . PRO A 1 89 ? -0.436 8.148 14.664 1.00 80.62 89 PRO A N 1
ATOM 704 C CA . PRO A 1 89 ? 0.671 7.953 13.747 1.00 80.62 89 PRO A CA 1
ATOM 705 C C . PRO A 1 89 ? 1.899 7.549 14.564 1.00 80.62 89 PRO A C 1
ATOM 707 O O . PRO A 1 89 ? 2.275 8.226 15.515 1.00 80.62 89 PRO A O 1
ATOM 710 N N . THR A 1 90 ? 2.525 6.433 14.206 1.00 81.75 90 THR A N 1
ATOM 711 C CA . THR A 1 90 ? 3.603 5.871 15.017 1.00 81.75 90 THR A CA 1
ATOM 712 C C . THR A 1 90 ? 4.661 5.163 14.188 1.00 81.75 90 THR A C 1
ATOM 714 O O . THR A 1 90 ? 4.366 4.392 13.264 1.00 81.75 90 THR A O 1
ATOM 717 N N . ASP A 1 91 ? 5.912 5.383 14.583 1.00 78.75 91 ASP A N 1
ATOM 718 C CA . ASP A 1 91 ? 7.076 4.675 14.065 1.00 78.75 91 ASP A CA 1
ATOM 719 C C . ASP A 1 91 ? 7.408 3.414 14.880 1.00 78.75 91 ASP A C 1
ATOM 721 O O . ASP A 1 91 ? 8.157 2.548 14.404 1.00 78.75 91 ASP A O 1
ATOM 725 N N . SER A 1 92 ? 6.794 3.253 16.060 1.00 84.31 92 SER A N 1
ATOM 726 C CA . SER A 1 92 ? 7.003 2.114 16.951 1.00 84.31 92 SER A CA 1
ATOM 727 C C . SER A 1 92 ? 6.325 0.844 16.412 1.00 84.31 92 SER A C 1
ATOM 729 O O . SER A 1 92 ? 5.122 0.836 16.123 1.00 84.31 92 SER A O 1
ATOM 731 N N . PRO A 1 93 ? 7.056 -0.283 16.282 1.00 76.56 93 PRO A N 1
ATOM 732 C CA . PRO A 1 93 ? 6.467 -1.565 15.896 1.00 76.56 93 PRO A CA 1
ATOM 733 C C . PRO A 1 93 ? 5.360 -2.056 16.838 1.00 76.56 93 PRO A C 1
ATOM 735 O O . PRO A 1 93 ? 4.457 -2.761 16.388 1.00 76.56 93 PRO A O 1
ATOM 738 N N . GLU A 1 94 ? 5.429 -1.717 18.126 1.00 80.00 94 GLU A N 1
ATOM 739 C CA . GLU A 1 94 ? 4.454 -2.150 19.133 1.00 80.00 94 GLU A CA 1
ATOM 740 C C . GLU A 1 94 ? 3.137 -1.388 18.990 1.00 80.00 94 GLU A C 1
ATOM 742 O O . GLU A 1 94 ? 2.073 -1.997 18.887 1.00 80.00 94 GLU A O 1
ATOM 747 N N . GLU A 1 95 ? 3.210 -0.066 18.855 1.00 78.81 95 GLU A N 1
ATOM 748 C CA . GLU A 1 95 ? 2.039 0.789 18.649 1.00 78.81 95 GLU A CA 1
ATOM 749 C C . GLU A 1 95 ? 1.355 0.495 17.307 1.00 78.81 95 GLU A C 1
ATOM 751 O O . GLU A 1 95 ? 0.127 0.461 17.228 1.00 78.81 95 GLU A O 1
ATOM 756 N N . ARG A 1 96 ? 2.118 0.133 16.263 1.00 82.06 96 ARG A N 1
ATOM 757 C CA . ARG A 1 96 ? 1.535 -0.374 15.006 1.00 82.06 96 ARG A CA 1
ATOM 758 C C . ARG A 1 96 ? 0.671 -1.621 15.213 1.00 82.06 96 ARG A C 1
ATOM 760 O O . ARG A 1 96 ? -0.380 -1.741 14.580 1.00 82.06 96 ARG A O 1
ATOM 767 N N . LYS A 1 97 ? 1.083 -2.550 16.086 1.00 82.62 97 LYS A N 1
ATOM 768 C CA . LYS A 1 97 ? 0.275 -3.741 16.416 1.00 82.62 97 LYS A CA 1
ATOM 769 C C . LYS A 1 97 ? -0.987 -3.357 17.184 1.00 82.62 97 LYS A C 1
ATOM 771 O O . LYS A 1 97 ? -2.042 -3.921 16.903 1.00 82.62 97 LYS A O 1
ATOM 776 N N . ILE A 1 98 ? -0.892 -2.391 18.099 1.00 82.38 98 ILE A N 1
ATOM 777 C CA . ILE A 1 98 ? -2.042 -1.867 18.851 1.00 82.38 98 ILE A CA 1
ATOM 778 C C . ILE A 1 98 ? -3.051 -1.229 17.891 1.00 82.38 98 ILE A C 1
ATOM 780 O O . ILE A 1 98 ? -4.217 -1.621 17.888 1.00 82.38 98 ILE A O 1
ATOM 784 N N . ASN A 1 99 ? -2.597 -0.339 17.008 1.00 85.94 99 ASN A N 1
ATOM 785 C CA . ASN A 1 99 ? -3.433 0.290 15.985 1.00 85.94 99 ASN A CA 1
ATOM 786 C C . ASN A 1 99 ? -4.146 -0.749 15.112 1.00 85.94 99 ASN A C 1
ATOM 788 O O . ASN A 1 99 ? -5.347 -0.646 14.862 1.00 85.94 99 ASN A O 1
ATOM 792 N N . MET A 1 100 ? -3.429 -1.794 14.687 1.00 84.81 100 MET A N 1
ATOM 793 C CA . MET A 1 100 ? -4.032 -2.882 13.918 1.00 84.81 100 MET A CA 1
ATOM 794 C C . MET A 1 100 ? -5.084 -3.647 14.734 1.00 84.81 100 MET A C 1
ATOM 796 O O . MET A 1 100 ? -6.166 -3.933 14.225 1.00 84.81 100 MET A O 1
ATOM 800 N N . ALA A 1 101 ? -4.816 -3.922 16.013 1.00 86.31 101 ALA A N 1
ATOM 801 C CA . ALA A 1 101 ? -5.757 -4.599 16.901 1.00 86.31 101 ALA A CA 1
ATOM 802 C C . ALA A 1 101 ? -7.043 -3.785 17.136 1.00 86.31 101 ALA A C 1
ATOM 804 O O . ALA A 1 101 ? -8.124 -4.373 17.221 1.00 86.31 101 ALA A O 1
ATOM 805 N N . VAL A 1 102 ? -6.953 -2.449 17.188 1.00 87.62 102 VAL A N 1
ATOM 806 C CA . VAL A 1 102 ? -8.122 -1.553 17.264 1.00 87.62 102 VAL A CA 1
ATOM 807 C C . VAL A 1 102 ? -8.994 -1.706 16.016 1.00 87.62 102 VAL A C 1
ATOM 809 O O . VAL A 1 102 ? -10.204 -1.935 16.131 1.00 87.62 102 VAL A O 1
ATOM 812 N N . ILE A 1 103 ? -8.383 -1.658 14.827 1.00 87.69 103 ILE A N 1
ATOM 813 C CA . ILE A 1 103 ? -9.096 -1.832 13.553 1.00 87.69 103 ILE A CA 1
ATOM 814 C C . ILE A 1 103 ? -9.732 -3.225 13.483 1.00 87.69 103 ILE A C 1
ATOM 816 O O . ILE A 1 103 ? -10.929 -3.347 13.218 1.00 87.69 103 ILE A O 1
ATOM 820 N N . ASP A 1 104 ? -8.973 -4.280 13.773 1.00 88.12 104 ASP A N 1
ATOM 821 C CA . ASP A 1 104 ? -9.468 -5.658 13.737 1.00 88.12 104 ASP A CA 1
ATOM 822 C C . ASP A 1 104 ? -10.590 -5.893 14.758 1.00 88.12 104 ASP A C 1
ATOM 824 O O . ASP A 1 104 ? -11.568 -6.589 14.470 1.00 88.12 104 ASP A O 1
ATOM 828 N N . GLY A 1 105 ? -10.495 -5.279 15.941 1.00 87.62 105 GLY A N 1
ATOM 829 C CA . GLY A 1 105 ? -11.546 -5.297 16.955 1.00 87.62 105 GLY A CA 1
ATOM 830 C C . GLY A 1 105 ? -12.844 -4.662 16.453 1.00 87.62 105 GLY A C 1
ATOM 831 O O . GLY A 1 105 ? -13.930 -5.218 16.662 1.00 87.62 105 GLY A O 1
ATOM 832 N N . PHE A 1 106 ? -12.744 -3.543 15.731 1.00 88.38 106 PHE A N 1
ATOM 833 C CA . PHE A 1 106 ? -13.892 -2.932 15.066 1.00 88.38 106 PHE A CA 1
ATOM 834 C C . PHE A 1 106 ? -14.455 -3.838 13.965 1.00 88.38 106 PHE A C 1
ATOM 836 O O . PHE A 1 106 ? -15.662 -4.084 13.940 1.00 88.38 106 PHE A O 1
ATOM 843 N N . LEU A 1 107 ? -13.612 -4.399 13.095 1.00 86.06 107 LEU A N 1
ATOM 844 C CA . LEU A 1 107 ? -14.045 -5.273 11.998 1.00 86.06 107 LEU A CA 1
ATOM 845 C C . L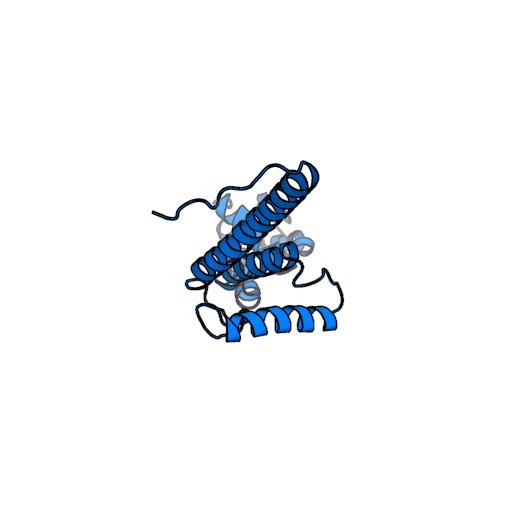EU A 1 107 ? -14.772 -6.524 12.510 1.00 86.06 107 LEU A C 1
ATOM 847 O O . LEU A 1 107 ? -15.854 -6.858 12.020 1.00 86.06 107 LEU A O 1
ATOM 851 N N . LYS A 1 108 ? -14.263 -7.149 13.576 1.00 85.50 108 LYS A N 1
ATOM 852 C CA . LYS A 1 108 ? -14.913 -8.291 14.242 1.00 85.50 108 LYS A CA 1
ATOM 853 C C . LYS A 1 108 ? -16.281 -7.936 14.840 1.00 85.50 108 LYS A C 1
ATOM 855 O O . LYS A 1 108 ? -17.185 -8.766 14.820 1.00 85.50 108 LYS A O 1
ATOM 860 N N . LYS A 1 109 ? -16.486 -6.703 15.318 1.00 81.75 109 LYS A N 1
ATOM 861 C CA . LYS A 1 109 ? -17.764 -6.266 15.922 1.00 81.75 109 LYS A CA 1
ATOM 862 C C . LYS A 1 109 ? -18.753 -5.693 14.905 1.00 81.75 109 LYS A C 1
ATOM 864 O O . LYS A 1 109 ? -19.920 -6.075 14.877 1.00 81.75 109 LYS A O 1
ATOM 869 N N . ARG A 1 110 ? -18.302 -4.802 14.023 1.00 81.44 110 ARG A N 1
ATOM 870 C CA . ARG A 1 110 ? -19.131 -3.944 13.150 1.00 81.44 110 ARG A CA 1
ATOM 871 C C . ARG A 1 110 ? -18.765 -4.013 11.663 1.00 81.44 110 ARG A C 1
ATOM 873 O O . ARG A 1 110 ? -19.514 -3.494 10.840 1.00 81.44 110 ARG A O 1
ATOM 880 N N . GLY A 1 111 ? -17.677 -4.692 11.303 1.00 77.12 111 GLY A N 1
ATOM 881 C CA . GLY A 1 111 ? -17.314 -4.918 9.903 1.00 77.12 111 GLY A CA 1
ATOM 882 C C . GLY A 1 111 ? -18.363 -5.741 9.154 1.00 77.12 111 GLY A C 1
ATOM 883 O O . GLY A 1 111 ? -19.051 -6.578 9.750 1.00 77.12 111 GLY A O 1
ATOM 884 N N . TYR A 1 112 ? -18.476 -5.498 7.846 1.00 78.88 112 TYR A N 1
ATOM 885 C CA . TYR A 1 112 ? -19.329 -6.278 6.940 1.00 78.88 112 TYR A CA 1
ATOM 886 C C . TYR A 1 112 ? -18.934 -7.768 6.907 1.00 78.88 112 TYR A C 1
ATOM 888 O O . TYR A 1 112 ? -19.805 -8.633 6.908 1.00 78.88 112 TYR A O 1
ATOM 896 N N . ILE A 1 113 ? -17.631 -8.069 6.954 1.00 83.94 113 ILE A N 1
ATOM 897 C CA . ILE A 1 113 ? -17.094 -9.427 7.132 1.00 83.94 113 ILE A CA 1
ATOM 898 C C . ILE A 1 113 ? -16.271 -9.438 8.420 1.00 83.94 113 ILE A C 1
ATOM 900 O O . ILE A 1 113 ? -15.421 -8.570 8.617 1.00 83.94 113 ILE A O 1
ATOM 904 N N . LYS A 1 114 ? -16.523 -10.414 9.300 1.00 87.62 114 LYS A N 1
ATOM 905 C CA . LYS A 1 114 ? -15.907 -10.515 10.634 1.00 87.62 114 LYS A CA 1
ATOM 906 C C . LYS A 1 114 ? -14.507 -11.128 10.583 1.00 87.62 114 LYS A C 1
ATOM 908 O O . LYS A 1 114 ? -14.258 -12.160 11.195 1.00 87.62 114 LYS A O 1
ATOM 913 N N . LYS A 1 115 ? -13.601 -10.498 9.840 1.00 85.19 115 LYS A N 1
ATOM 914 C CA . LYS A 1 115 ? -12.214 -10.952 9.702 1.00 85.19 115 LYS A CA 1
ATOM 915 C C . LYS A 1 115 ? -11.213 -9.806 9.881 1.00 85.19 115 LYS A C 1
ATOM 917 O O . LYS A 1 115 ? -11.614 -8.647 9.748 1.00 85.19 115 LYS A O 1
ATOM 922 N N . PRO A 1 116 ? -9.947 -10.109 10.206 1.00 86.69 116 PRO A N 1
ATOM 923 C CA . PRO A 1 116 ? -8.871 -9.124 10.272 1.00 86.69 116 PRO A CA 1
ATOM 924 C C . PRO A 1 116 ? -8.643 -8.407 8.938 1.00 86.69 116 PRO A C 1
ATOM 926 O O . PRO A 1 116 ? -8.828 -9.001 7.872 1.00 86.69 116 PRO A O 1
ATOM 929 N N . LEU A 1 117 ? -8.167 -7.158 8.979 1.00 86.69 117 LEU A N 1
ATOM 930 C CA . LEU A 1 117 ? -7.922 -6.326 7.791 1.00 86.69 117 LEU A CA 1
ATOM 931 C C . LEU A 1 117 ? -6.970 -7.005 6.784 1.00 86.69 117 LEU A C 1
ATOM 933 O O . LEU A 1 117 ? -7.155 -6.921 5.564 1.00 86.69 117 LEU A O 1
ATOM 937 N N . ASN A 1 118 ? -5.972 -7.728 7.294 1.00 84.19 118 ASN A N 1
ATOM 938 C CA . ASN A 1 118 ? -4.979 -8.426 6.476 1.00 84.19 118 ASN A CA 1
ATOM 939 C C . ASN A 1 118 ? -5.550 -9.635 5.713 1.00 84.19 118 ASN A C 1
ATOM 941 O O . ASN A 1 118 ? -4.997 -10.010 4.682 1.00 84.19 118 ASN A O 1
ATOM 945 N N . GLU A 1 119 ? -6.689 -10.186 6.140 1.00 84.44 119 GLU A N 1
ATOM 946 C CA . GLU A 1 119 ? -7.348 -11.335 5.497 1.00 84.44 119 GLU A CA 1
ATOM 947 C C . GLU A 1 119 ? -8.357 -10.933 4.403 1.00 84.44 119 GLU A C 1
ATOM 949 O O . GLU A 1 119 ? -8.985 -11.782 3.758 1.00 84.44 119 GLU A O 1
ATOM 954 N N . PHE A 1 120 ? -8.554 -9.633 4.164 1.00 81.50 120 PHE A N 1
ATOM 955 C CA . PHE A 1 120 ? -9.396 -9.173 3.061 1.00 81.50 120 PHE A CA 1
ATOM 956 C C . PHE A 1 120 ? -8.705 -9.350 1.712 1.00 81.50 120 PHE A C 1
ATOM 958 O O . PHE A 1 120 ? -7.534 -9.005 1.536 1.00 81.50 120 PHE A O 1
ATOM 965 N N . THR A 1 121 ? -9.466 -9.839 0.737 1.00 81.81 121 THR A N 1
ATOM 966 C CA . THR A 1 121 ? -9.039 -9.950 -0.657 1.00 81.81 121 THR A CA 1
ATOM 967 C C . THR A 1 121 ? -9.269 -8.637 -1.409 1.00 81.81 121 THR A C 1
ATOM 969 O O . THR A 1 121 ? -10.097 -7.806 -1.030 1.00 81.81 121 THR A O 1
ATOM 972 N N . VAL A 1 122 ? -8.593 -8.474 -2.550 1.00 80.38 122 VAL A N 1
ATOM 973 C CA . VAL A 1 122 ? -8.726 -7.307 -3.448 1.00 80.38 122 VAL A CA 1
ATOM 974 C C . VAL A 1 122 ? -10.182 -7.030 -3.852 1.00 80.38 122 VAL A C 1
ATOM 976 O O . VAL A 1 122 ? -10.534 -5.884 -4.108 1.00 80.38 122 VAL A O 1
ATOM 979 N N . ARG A 1 123 ? -11.035 -8.061 -3.923 1.00 80.69 123 ARG A N 1
ATOM 980 C CA . ARG A 1 123 ? -12.444 -7.926 -4.331 1.00 80.69 123 ARG A CA 1
ATOM 981 C C . ARG A 1 123 ? -13.351 -7.437 -3.202 1.00 80.69 123 ARG A C 1
ATOM 983 O O . ARG A 1 123 ? -14.379 -6.831 -3.474 1.00 80.69 123 ARG A O 1
ATOM 990 N N . GLU A 1 124 ? -12.978 -7.686 -1.950 1.00 84.62 124 GLU A N 1
ATOM 991 C CA . GLU A 1 124 ? -13.785 -7.334 -0.774 1.00 84.62 124 GLU A CA 1
ATOM 992 C C . GLU A 1 124 ? -13.416 -5.955 -0.212 1.00 84.62 124 GLU A C 1
ATOM 994 O O . GLU A 1 124 ? -14.271 -5.253 0.328 1.00 84.62 124 GLU A O 1
ATOM 999 N N . LEU A 1 125 ? -12.151 -5.552 -0.372 1.00 87.12 125 LEU A N 1
ATOM 1000 C CA . LEU A 1 125 ? -11.627 -4.274 0.112 1.00 87.12 125 LEU A CA 1
ATOM 1001 C C . LEU A 1 125 ? -12.384 -3.029 -0.394 1.00 87.12 125 LEU A C 1
ATOM 1003 O O . LEU A 1 125 ? -12.579 -2.128 0.416 1.00 87.12 125 LEU A O 1
ATOM 1007 N N . PRO A 1 126 ? -12.874 -2.943 -1.649 1.00 89.94 126 PRO A N 1
ATOM 1008 C CA . PRO A 1 126 ? -13.637 -1.780 -2.102 1.00 89.94 126 PRO A CA 1
ATOM 1009 C C . PRO A 1 126 ? -14.903 -1.541 -1.277 1.00 89.94 126 PRO A C 1
ATOM 1011 O O . PRO A 1 126 ? -15.167 -0.416 -0.866 1.00 89.94 126 PRO A O 1
ATOM 1014 N N . ARG A 1 127 ? -15.650 -2.608 -0.963 1.00 90.88 127 ARG A N 1
ATOM 1015 C CA . ARG A 1 127 ? -16.862 -2.508 -0.137 1.00 90.88 127 ARG A CA 1
ATOM 1016 C C . ARG A 1 127 ? -16.528 -2.107 1.297 1.00 90.88 127 ARG A C 1
ATOM 1018 O O . ARG A 1 127 ? -17.286 -1.362 1.912 1.00 90.88 127 ARG A O 1
ATOM 1025 N N . LEU A 1 128 ? -15.396 -2.589 1.814 1.00 90.00 128 LEU A N 1
ATOM 1026 C CA . LEU A 1 128 ? -14.903 -2.185 3.125 1.00 90.00 128 LEU A CA 1
ATOM 1027 C C . LEU A 1 128 ? -14.555 -0.693 3.151 1.00 90.00 128 LEU A C 1
ATOM 1029 O O . LEU A 1 128 ? -14.993 0.014 4.050 1.00 90.00 128 LEU A O 1
ATOM 1033 N N . ILE A 1 129 ? -13.830 -0.202 2.145 1.00 91.75 129 ILE A N 1
ATOM 1034 C CA . ILE A 1 129 ? -13.481 1.219 2.023 1.00 91.75 129 ILE A CA 1
ATOM 1035 C C . ILE A 1 129 ? -14.741 2.083 2.003 1.00 91.75 129 ILE A C 1
ATOM 1037 O O . ILE A 1 129 ? -14.815 3.028 2.779 1.00 91.75 129 ILE A O 1
ATOM 1041 N N . SER A 1 130 ? -15.754 1.726 1.206 1.00 91.75 130 SER A N 1
ATOM 1042 C CA . SER A 1 130 ? -17.011 2.483 1.166 1.00 91.75 130 SER A CA 1
ATOM 1043 C C . SER A 1 130 ? -17.706 2.553 2.530 1.00 91.75 130 SER A C 1
ATOM 1045 O O . SER A 1 130 ? -18.259 3.592 2.877 1.00 91.75 130 SER A O 1
ATOM 1047 N N . GLN A 1 131 ? -17.648 1.485 3.337 1.00 89.25 131 GLN A N 1
ATOM 1048 C CA . GLN A 1 131 ? -18.171 1.506 4.708 1.00 89.25 131 GLN A CA 1
ATOM 1049 C C . GLN A 1 131 ? -17.421 2.529 5.580 1.00 89.25 131 GLN A C 1
ATOM 1051 O O . GLN A 1 131 ? -18.050 3.290 6.310 1.00 89.25 131 GLN A O 1
ATOM 1056 N N . PHE A 1 132 ? -16.088 2.561 5.504 1.00 90.62 132 PHE A N 1
ATOM 1057 C CA . PHE A 1 132 ? -15.269 3.511 6.265 1.00 90.62 132 PHE A CA 1
ATOM 1058 C C . PHE A 1 132 ? -15.446 4.959 5.789 1.00 90.62 132 PHE A C 1
ATOM 1060 O O . PHE A 1 132 ? -15.530 5.861 6.618 1.00 90.62 132 PHE A O 1
ATOM 1067 N N . GLU A 1 133 ? -15.572 5.186 4.481 1.00 90.81 133 GLU A N 1
ATOM 1068 C CA . GLU A 1 133 ? -15.859 6.509 3.912 1.00 90.81 133 GLU A CA 1
ATOM 1069 C C . GLU A 1 133 ? -17.204 7.056 4.403 1.00 90.81 133 GLU A C 1
ATOM 1071 O O . GLU A 1 133 ? -17.275 8.208 4.820 1.00 90.81 133 GLU A O 1
ATOM 1076 N N . GLN A 1 134 ? -18.247 6.221 4.451 1.00 90.12 134 GLN A N 1
ATOM 1077 C CA . GLN A 1 134 ? -19.550 6.616 4.999 1.00 90.12 134 GLN A CA 1
ATOM 1078 C C . GLN A 1 134 ? -19.476 6.967 6.490 1.00 90.12 134 GLN A C 1
ATOM 1080 O O . GLN A 1 134 ? -20.106 7.926 6.932 1.00 90.12 134 GLN A O 1
ATOM 1085 N N . ILE A 1 135 ? -18.694 6.217 7.277 1.00 88.56 135 ILE A N 1
ATOM 1086 C CA . ILE A 1 135 ? -18.475 6.521 8.701 1.00 88.56 135 ILE A CA 1
ATOM 1087 C C . ILE A 1 135 ? -17.787 7.884 8.856 1.00 88.56 135 ILE A C 1
ATOM 1089 O O . ILE A 1 135 ? -18.196 8.684 9.698 1.00 88.56 135 ILE A O 1
ATOM 1093 N N . LEU A 1 136 ? -16.769 8.158 8.037 1.00 87.50 136 LEU A N 1
ATOM 1094 C CA . LEU A 1 136 ? -16.047 9.430 8.023 1.00 87.50 136 LEU A CA 1
ATOM 1095 C C . LEU A 1 136 ? -16.932 10.604 7.595 1.00 87.50 136 LEU A C 1
ATOM 1097 O O . LEU A 1 136 ? -16.878 11.677 8.191 1.00 87.50 136 LEU A O 1
ATOM 1101 N N . GLU A 1 137 ? -17.765 10.417 6.577 1.00 87.12 137 GLU A N 1
ATOM 1102 C CA . GLU A 1 137 ? -18.711 11.443 6.147 1.00 87.12 137 GLU A CA 1
ATOM 1103 C C . GLU A 1 137 ? -19.737 11.740 7.249 1.00 87.12 137 GLU A C 1
ATOM 1105 O O . GLU A 1 137 ? -19.981 12.901 7.588 1.00 87.12 137 GLU A O 1
ATOM 1110 N N . HIS A 1 138 ? -20.276 10.695 7.881 1.00 84.88 138 HIS A N 1
ATOM 1111 C CA . HIS A 1 138 ? -21.229 10.848 8.973 1.00 84.88 138 HIS A CA 1
ATOM 1112 C C . HIS A 1 138 ? -20.608 11.517 10.209 1.00 84.88 138 HIS A C 1
ATOM 1114 O O . HIS A 1 138 ? -21.269 12.330 10.863 1.00 84.88 138 HIS A O 1
ATOM 1120 N N . SER A 1 139 ? -19.339 11.233 10.528 1.00 81.44 139 SER A N 1
ATOM 1121 C CA . SER A 1 139 ? -18.647 11.893 11.642 1.00 81.44 139 SER A CA 1
ATOM 1122 C C . SER A 1 139 ? -18.436 13.387 11.370 1.00 81.44 139 SER A C 1
ATOM 1124 O O . SER A 1 139 ? -18.702 14.204 12.253 1.00 81.44 139 SER A O 1
ATOM 1126 N N . LYS A 1 140 ? -18.077 13.761 10.131 1.00 79.69 140 LYS A N 1
ATOM 1127 C CA . LYS A 1 140 ? -17.945 15.162 9.687 1.00 79.69 140 LYS A CA 1
ATOM 1128 C C . LYS A 1 140 ? -19.284 15.909 9.755 1.00 79.69 140 LYS A C 1
ATOM 1130 O O . LYS A 1 140 ? -19.344 17.013 10.295 1.00 79.69 140 LYS A O 1
ATOM 1135 N N . GLN A 1 141 ? -20.373 15.290 9.291 1.00 74.38 141 GLN A N 1
ATOM 1136 C CA . GLN A 1 141 ? -21.724 15.865 9.367 1.00 74.38 141 GLN A CA 1
ATOM 1137 C C . GLN A 1 141 ? -22.215 16.014 10.813 1.00 74.38 141 GLN A C 1
ATOM 1139 O O . GLN A 1 141 ? -22.801 17.036 11.164 1.00 74.38 141 GLN A O 1
ATOM 1144 N N . THR A 1 142 ? -21.948 15.028 11.673 1.00 68.19 142 THR A N 1
ATOM 1145 C CA . THR A 1 142 ? -22.353 15.066 13.087 1.00 68.19 142 THR A CA 1
ATOM 1146 C C . THR A 1 142 ? -21.573 16.123 13.864 1.00 68.19 142 THR A C 1
ATOM 1148 O O . THR A 1 142 ? -22.163 16.839 14.670 1.00 68.19 142 THR A O 1
ATOM 1151 N N . ALA A 1 143 ? -20.271 16.280 13.603 1.00 61.34 143 ALA A N 1
ATOM 1152 C CA . ALA A 1 143 ? -19.462 17.345 14.195 1.00 61.34 143 ALA A CA 1
ATOM 1153 C C . ALA A 1 143 ? -19.969 18.739 13.783 1.00 61.34 143 ALA A C 1
ATOM 1155 O O . ALA A 1 143 ? -20.149 19.603 14.642 1.00 61.34 143 ALA A O 1
ATOM 1156 N N . GLY A 1 144 ? -20.288 18.931 12.496 1.00 59.28 144 GLY A N 1
ATOM 1157 C CA . GLY A 1 144 ? -20.896 20.167 11.995 1.00 59.28 144 GLY A CA 1
ATOM 1158 C C . GLY A 1 144 ? -22.284 20.428 12.586 1.00 59.28 144 GLY A C 1
ATOM 1159 O O . GLY A 1 144 ? -22.560 21.525 13.057 1.00 59.28 144 GLY A O 1
ATOM 1160 N N . SER A 1 145 ? -23.141 19.408 12.649 1.00 60.66 145 SER A N 1
ATOM 1161 C CA . SER A 1 145 ? -24.487 19.525 13.220 1.00 60.66 145 SER A CA 1
ATOM 1162 C C . SER A 1 145 ? -24.447 19.795 14.728 1.00 60.66 145 SER A C 1
ATOM 1164 O O . SER A 1 145 ? -25.225 20.602 15.219 1.00 60.66 145 SER A O 1
ATOM 1166 N N . LYS A 1 146 ? -23.489 19.216 15.465 1.00 60.00 146 LYS A N 1
ATOM 1167 C CA . LYS A 1 146 ? -23.266 19.514 16.888 1.00 60.00 146 LYS A CA 1
ATOM 1168 C C . LYS A 1 146 ? -22.801 20.957 17.105 1.00 60.00 146 LYS A C 1
ATOM 1170 O O . LYS A 1 146 ? -23.307 21.604 18.014 1.00 60.00 146 LYS A O 1
ATOM 1175 N N . ALA A 1 147 ? -21.894 21.469 16.270 1.00 62.56 147 ALA A N 1
ATOM 1176 C CA . ALA A 1 147 ? -21.446 22.862 16.335 1.00 62.56 147 ALA A CA 1
ATOM 1177 C C . ALA A 1 147 ? -22.581 23.848 16.001 1.00 62.56 147 ALA A C 1
ATOM 1179 O O . ALA A 1 147 ? -22.796 24.809 16.735 1.00 62.56 147 ALA A O 1
ATOM 1180 N N . VAL A 1 148 ? -23.363 23.567 14.954 1.00 61.69 148 VAL A N 1
ATOM 1181 C CA . VAL A 1 148 ? -24.542 24.366 14.580 1.00 61.69 148 VAL A CA 1
ATOM 1182 C C . VAL A 1 148 ? -25.605 24.327 15.680 1.00 61.69 148 VAL A C 1
ATOM 1184 O O . VAL A 1 148 ? -26.105 25.373 16.073 1.00 61.69 148 VAL A O 1
ATOM 1187 N N . ASN A 1 149 ? -25.905 23.153 16.241 1.00 61.22 149 ASN A N 1
ATOM 1188 C CA . ASN A 1 149 ? -26.880 23.023 17.328 1.00 61.22 149 ASN A CA 1
ATOM 1189 C C . ASN A 1 149 ? -26.401 23.698 18.626 1.00 61.22 149 ASN A C 1
ATOM 1191 O O . ASN A 1 149 ? -27.228 24.233 19.357 1.00 61.22 149 ASN A O 1
ATOM 1195 N N . SER A 1 150 ? -25.090 23.716 18.899 1.00 65.31 150 SER A N 1
ATOM 1196 C CA . SER A 1 150 ? -24.508 24.464 20.025 1.00 65.31 150 SER A CA 1
ATOM 1197 C C . SER A 1 150 ? -24.688 25.974 19.848 1.00 65.31 150 SER A C 1
ATOM 1199 O O . SER A 1 150 ? -25.144 26.643 20.766 1.00 65.31 150 SER A O 1
ATOM 1201 N N . LEU A 1 151 ? -24.413 26.501 18.649 1.00 66.50 151 LEU A N 1
ATOM 1202 C CA . LEU A 1 151 ? -24.598 27.922 18.330 1.00 66.50 151 LEU A CA 1
ATOM 1203 C C . LEU A 1 151 ? -26.077 28.339 18.350 1.00 66.50 151 LEU A C 1
ATOM 1205 O O . LEU A 1 151 ? -26.415 29.401 18.862 1.00 66.50 151 LEU A O 1
ATOM 1209 N N . LEU A 1 152 ? -26.977 27.503 17.823 1.00 66.00 152 LEU A N 1
ATOM 1210 C CA . LEU A 1 152 ? -28.422 27.757 17.872 1.00 66.00 152 LEU A CA 1
ATOM 1211 C C . LEU A 1 152 ? -28.952 27.766 19.314 1.00 66.00 152 LEU A C 1
ATOM 1213 O O . LEU A 1 152 ? -29.812 28.587 19.636 1.00 66.00 152 LEU A O 1
ATOM 1217 N N . ALA A 1 153 ? -28.415 26.898 20.180 1.00 68.81 153 ALA A N 1
ATOM 1218 C CA . ALA A 1 153 ? -28.738 26.875 21.604 1.00 68.81 153 ALA A CA 1
ATOM 1219 C C . ALA A 1 153 ? -28.217 28.122 22.339 1.00 68.81 153 ALA A C 1
ATOM 1221 O O . ALA A 1 153 ? -28.949 28.698 23.139 1.00 68.81 153 ALA A O 1
ATOM 1222 N N . GLU A 1 154 ? -26.998 28.582 22.037 1.00 69.31 154 GLU A N 1
ATOM 1223 C CA . GLU A 1 154 ? -26.442 29.834 22.582 1.00 69.31 154 GLU A CA 1
ATOM 1224 C C . GLU A 1 154 ? -27.245 31.072 22.152 1.00 69.31 154 GLU A C 1
ATOM 1226 O O . GLU A 1 154 ? -27.444 31.989 22.946 1.00 69.31 154 GLU A O 1
ATOM 1231 N N . LEU A 1 155 ? -27.757 31.087 20.917 1.00 76.75 155 LEU A N 1
ATOM 1232 C CA . LEU A 1 155 ? -28.588 32.172 20.380 1.00 76.75 155 LEU A CA 1
ATOM 1233 C C . LEU A 1 155 ? -30.079 32.052 20.752 1.00 76.75 155 LEU A C 1
ATOM 1235 O O . LEU A 1 155 ? -30.885 32.876 20.320 1.00 76.75 155 LEU A O 1
ATOM 1239 N N . ASN A 1 156 ? -30.449 31.045 21.553 1.00 74.94 156 ASN A N 1
ATOM 1240 C CA . ASN A 1 156 ? -31.814 30.747 21.997 1.00 74.94 156 ASN A CA 1
ATOM 1241 C C . ASN A 1 156 ? -32.841 30.640 20.846 1.00 74.94 156 ASN A C 1
ATOM 1243 O O . ASN A 1 156 ? -34.004 31.025 20.988 1.00 74.94 156 ASN A O 1
ATOM 1247 N N . ILE A 1 157 ? -32.407 30.130 19.689 1.00 68.69 157 ILE A N 1
ATOM 1248 C CA . ILE A 1 157 ? -33.265 29.927 18.518 1.00 68.69 157 ILE A CA 1
ATOM 1249 C C . ILE A 1 157 ? -33.880 28.520 18.619 1.00 68.69 157 ILE A C 1
ATOM 1251 O O . ILE A 1 157 ? -33.135 27.537 18.662 1.00 68.69 157 ILE A O 1
ATOM 1255 N N . PRO A 1 158 ? -35.218 28.377 18.657 1.00 60.84 158 PRO A N 1
ATOM 1256 C CA . PRO A 1 158 ? -35.858 27.073 18.790 1.00 60.84 158 PRO A CA 1
ATOM 1257 C C . PRO A 1 158 ? -35.609 26.210 17.548 1.00 60.84 158 PRO A C 1
ATOM 1259 O O . PRO A 1 158 ? -35.916 26.602 16.423 1.00 60.84 158 PRO A O 1
ATOM 1262 N N . VAL A 1 159 ? -35.058 25.013 17.759 1.00 60.88 159 VAL A N 1
ATOM 1263 C CA . VAL A 1 159 ? -34.786 24.045 16.691 1.00 60.88 159 VAL A CA 1
ATOM 1264 C C . VAL A 1 159 ? -36.010 23.140 16.531 1.00 60.88 159 VAL A C 1
ATOM 1266 O O . VAL A 1 159 ? -36.237 22.249 17.351 1.00 60.88 159 VAL A O 1
ATOM 1269 N N . GLU A 1 160 ? -36.831 23.362 15.500 1.00 55.34 160 GLU A N 1
ATOM 1270 C CA . GLU A 1 160 ? -37.923 22.435 15.179 1.00 55.34 160 GLU A CA 1
ATOM 1271 C C . GLU A 1 160 ? -37.352 21.098 14.670 1.00 55.34 160 GLU A C 1
ATOM 1273 O O . GLU A 1 160 ? -36.505 21.085 13.769 1.00 55.34 160 GLU A O 1
ATOM 1278 N N . PRO A 1 161 ? -37.799 19.946 15.203 1.00 47.28 161 PRO A N 1
ATOM 1279 C CA . PRO A 1 161 ? -37.337 18.657 14.719 1.00 47.28 161 PRO A CA 1
ATOM 1280 C C . PRO A 1 161 ? -37.810 18.449 13.278 1.00 47.28 161 PRO A C 1
ATOM 1282 O O . PRO A 1 161 ? -39.008 18.461 12.987 1.00 47.28 161 PRO A O 1
ATOM 1285 N N . LEU A 1 162 ? -36.857 18.205 12.374 1.00 45.53 162 LEU A N 1
ATOM 1286 C CA . LEU A 1 162 ? -37.134 17.791 11.000 1.00 45.53 162 LEU A CA 1
ATOM 1287 C C . LEU A 1 162 ? -38.015 16.533 11.026 1.00 45.53 162 LEU A C 1
ATOM 1289 O O . LEU A 1 162 ? -37.546 15.437 11.346 1.00 45.53 162 LEU A O 1
ATOM 1293 N N . LYS A 1 163 ? -39.302 16.694 10.687 1.00 41.94 163 LYS A N 1
ATOM 1294 C CA . LYS A 1 163 ? -40.232 15.580 10.471 1.00 41.94 163 LYS A CA 1
ATOM 1295 C C . LYS A 1 163 ? -39.656 14.689 9.373 1.00 41.94 163 LYS A C 1
ATOM 1297 O O . LYS A 1 163 ? -39.659 15.060 8.200 1.00 41.94 163 LYS A O 1
ATOM 1302 N N . ARG A 1 164 ? -39.150 13.518 9.762 1.00 41.53 164 ARG A N 1
ATOM 1303 C CA . ARG A 1 164 ? -38.805 12.451 8.819 1.00 41.53 164 ARG A CA 1
ATOM 1304 C C . ARG A 1 164 ? -40.096 12.041 8.102 1.00 41.53 164 ARG A C 1
ATOM 1306 O O . ARG A 1 164 ? -41.052 11.658 8.773 1.00 41.53 164 ARG A O 1
ATOM 1313 N N . LYS A 1 165 ? -40.129 12.227 6.780 1.00 43.38 165 LYS A N 1
ATOM 1314 C CA . LYS A 1 165 ? -41.175 11.700 5.893 1.00 43.38 165 LYS A CA 1
ATOM 1315 C C . LYS A 1 165 ? -40.981 10.207 5.679 1.00 43.38 165 LYS A C 1
ATOM 1317 O O . LYS A 1 165 ? -39.804 9.781 5.670 1.00 43.38 165 LYS A O 1
#

Radius of gyration: 25.91 Å; chains: 1; bounding box: 72×46×57 Å

Foldseek 3Di:
DAAADPVLVVLLCVLCVLLVNNVVQQVLLCVLVVNPGSDSRRDHRVSSVVSSVVSCVSCVVSDPDLCVLLVVLLVLLLVLCVLVVQADDDPDPVSVVVSQVSVLVCCCPPNPDNGGSVPDGSVCSVVRSVVSVVVSVVVVVVVVVVVVVVVCVVVVPDDDDDPDD